Protein AF-A0A419N4F3-F1 (afdb_monomer_lite)

Radius of gyration: 20.35 Å; chains: 1; bounding box: 80×34×40 Å

Structure (mmCIF, N/CA/C/O backbone):
data_AF-A0A419N4F3-F1
#
_entry.id   AF-A0A419N4F3-F1
#
loop_
_atom_site.group_PDB
_atom_site.id
_atom_site.type_symbol
_atom_site.label_atom_id
_atom_site.label_alt_id
_atom_site.label_comp_id
_atom_site.label_asym_id
_atom_site.label_entity_id
_atom_site.label_seq_id
_atom_site.pdbx_PDB_ins_code
_atom_site.Cartn_x
_atom_site.Cartn_y
_atom_site.Cartn_z
_atom_site.occupancy
_atom_site.B_iso_or_equiv
_atom_site.auth_seq_id
_atom_site.auth_comp_id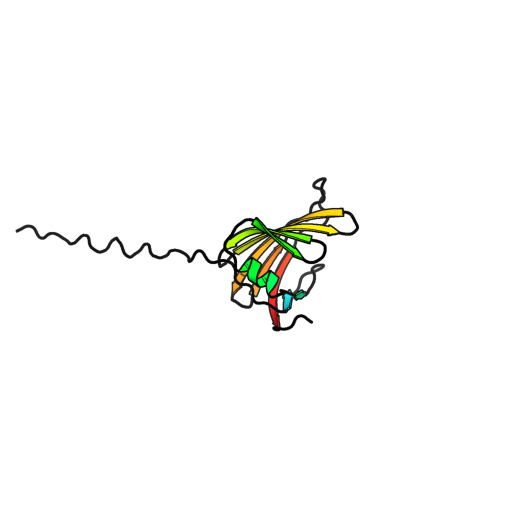
_atom_site.auth_asym_id
_atom_site.auth_atom_id
_atom_site.pdbx_PDB_model_num
ATOM 1 N N . MET A 1 1 ? 62.875 17.231 -11.737 1.00 42.91 1 MET A N 1
ATOM 2 C CA . MET A 1 1 ? 61.571 17.613 -12.330 1.00 42.91 1 MET A CA 1
ATOM 3 C C . MET A 1 1 ? 60.460 16.802 -11.660 1.00 42.91 1 MET A C 1
ATOM 5 O O . MET A 1 1 ? 60.383 15.600 -11.875 1.00 42.91 1 MET A O 1
ATOM 9 N N . ARG A 1 2 ? 59.669 17.414 -10.764 1.00 44.28 2 ARG A N 1
ATOM 10 C CA . ARG A 1 2 ? 58.591 16.737 -10.010 1.00 44.2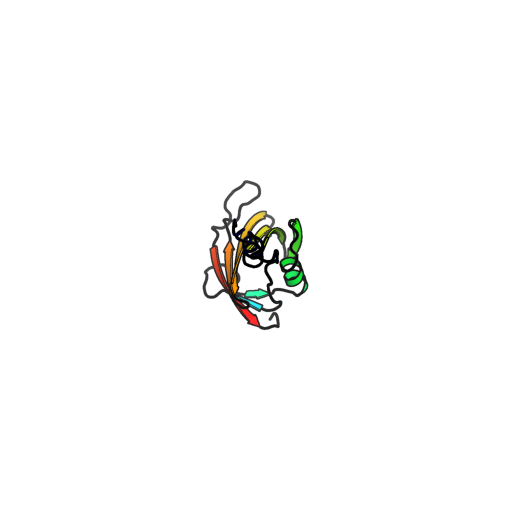8 2 ARG A CA 1
ATOM 11 C C . ARG A 1 2 ? 57.365 16.540 -10.911 1.00 44.28 2 ARG A C 1
ATOM 13 O O . ARG A 1 2 ? 56.726 17.519 -11.285 1.00 44.28 2 ARG A O 1
ATOM 20 N N . LYS A 1 3 ? 57.035 15.288 -11.239 1.00 45.12 3 LYS A N 1
ATOM 21 C CA . LYS A 1 3 ? 55.782 14.922 -11.917 1.00 45.12 3 LYS A CA 1
ATOM 22 C C . LYS A 1 3 ? 54.629 15.060 -10.919 1.00 45.12 3 LYS A C 1
ATOM 24 O O . LYS A 1 3 ? 54.568 14.325 -9.938 1.00 45.12 3 LYS A O 1
ATOM 29 N N . LYS A 1 4 ? 53.749 16.036 -11.145 1.00 47.62 4 LYS A N 1
ATOM 30 C CA . LYS A 1 4 ? 52.482 16.176 -10.419 1.00 47.62 4 LYS A CA 1
ATOM 31 C C . LYS A 1 4 ? 51.507 15.137 -10.975 1.00 47.62 4 LYS A C 1
ATOM 33 O O . LYS A 1 4 ? 51.216 15.152 -12.166 1.00 47.62 4 LYS A O 1
ATOM 38 N N . ILE A 1 5 ? 51.042 14.230 -10.124 1.00 60.25 5 ILE A N 1
ATOM 39 C CA . ILE A 1 5 ? 49.948 13.303 -10.436 1.00 60.25 5 ILE A CA 1
ATOM 40 C C . ILE A 1 5 ? 48.653 14.133 -10.434 1.00 60.25 5 ILE A C 1
ATOM 42 O O . ILE A 1 5 ? 48.427 14.857 -9.460 1.00 60.25 5 ILE A O 1
ATOM 46 N N . PRO A 1 6 ? 47.812 14.095 -11.483 1.00 49.69 6 PRO A N 1
ATOM 47 C CA . PRO A 1 6 ? 46.569 14.845 -11.475 1.00 49.69 6 PRO A CA 1
ATOM 48 C C . PRO A 1 6 ? 45.575 14.152 -10.539 1.00 49.69 6 PRO A C 1
ATOM 50 O O . PRO A 1 6 ? 45.124 13.037 -10.790 1.00 49.69 6 PRO A O 1
ATOM 53 N N . ALA A 1 7 ? 45.219 14.843 -9.458 1.00 52.62 7 ALA A N 1
ATOM 54 C CA . ALA A 1 7 ? 44.103 14.525 -8.572 1.00 52.62 7 ALA A CA 1
ATOM 55 C C . ALA A 1 7 ? 42.758 14.808 -9.272 1.00 52.62 7 ALA A C 1
ATOM 57 O O . ALA A 1 7 ? 41.960 15.618 -8.814 1.00 52.62 7 ALA A O 1
ATOM 58 N N . LEU A 1 8 ? 42.531 14.184 -10.430 1.00 47.94 8 LEU A N 1
ATOM 59 C CA . LEU A 1 8 ? 41.373 14.433 -11.290 1.00 47.94 8 LEU A CA 1
ATOM 60 C C . LEU A 1 8 ? 40.557 13.156 -11.525 1.00 47.94 8 LEU A C 1
ATOM 62 O O . LEU A 1 8 ? 40.096 12.910 -12.628 1.00 47.94 8 LEU A O 1
ATOM 66 N N . LEU A 1 9 ? 40.410 12.305 -10.508 1.00 48.47 9 LEU A N 1
ATOM 67 C CA . LEU A 1 9 ? 39.601 11.079 -10.606 1.00 48.47 9 LEU A CA 1
ATOM 68 C C . LEU A 1 9 ? 38.850 10.744 -9.305 1.00 48.47 9 LEU A C 1
ATOM 70 O O . LEU A 1 9 ? 38.549 9.588 -9.043 1.00 48.47 9 LEU A O 1
ATOM 74 N N . VAL A 1 10 ? 38.533 11.742 -8.471 1.00 49.56 10 VAL A N 1
ATOM 75 C CA . VAL A 1 10 ? 37.794 11.505 -7.208 1.00 49.56 10 VAL A CA 1
ATOM 76 C C . VAL A 1 10 ? 36.376 12.094 -7.223 1.00 49.56 10 VAL A C 1
ATOM 78 O O . VAL A 1 10 ? 35.562 11.755 -6.374 1.00 49.56 10 VAL A O 1
ATOM 81 N N . PHE A 1 11 ? 36.012 12.907 -8.218 1.00 44.69 11 PHE A N 1
ATOM 82 C CA . PHE A 1 11 ? 34.722 13.613 -8.207 1.00 44.69 11 PHE A CA 1
ATOM 83 C C . PHE A 1 11 ? 33.573 12.946 -8.980 1.00 44.69 11 PHE A C 1
ATOM 85 O O . PHE A 1 11 ? 32.456 13.451 -8.928 1.00 44.69 11 PHE A O 1
ATOM 92 N N . LEU A 1 12 ? 33.795 11.814 -9.662 1.00 45.44 12 LEU A N 1
ATOM 93 C CA . LEU A 1 12 ? 32.768 11.206 -10.528 1.00 45.44 12 LEU A CA 1
ATOM 94 C C . LEU A 1 12 ? 32.098 9.933 -9.979 1.00 45.44 12 LEU A C 1
ATOM 96 O O . LEU A 1 12 ? 31.264 9.350 -10.663 1.00 45.44 12 LEU A O 1
ATOM 100 N N . SER A 1 13 ? 32.427 9.487 -8.765 1.00 44.53 13 SER A N 1
ATOM 101 C CA . SER A 1 13 ? 31.895 8.236 -8.192 1.00 44.53 13 SER A CA 1
ATOM 102 C C . SER A 1 13 ? 30.741 8.419 -7.195 1.00 44.53 13 SER A C 1
ATOM 104 O O . SER A 1 13 ? 30.191 7.430 -6.720 1.00 44.53 13 SER A O 1
ATOM 106 N N . LEU A 1 14 ? 30.313 9.655 -6.909 1.00 44.22 14 LEU A N 1
ATOM 107 C CA . LEU A 1 14 ? 29.211 9.940 -5.970 1.00 44.22 14 LEU A CA 1
ATOM 108 C C . LEU A 1 14 ? 27.854 10.226 -6.639 1.00 44.22 14 LEU A C 1
ATOM 110 O O . LEU A 1 14 ? 26.871 10.487 -5.952 1.00 44.22 14 LEU A O 1
ATOM 114 N N . LEU A 1 15 ? 27.753 10.094 -7.965 1.00 43.44 15 LEU A N 1
ATOM 115 C CA . LEU A 1 15 ? 26.483 10.180 -8.703 1.00 43.44 15 LEU A CA 1
ATOM 116 C C . LEU A 1 15 ? 25.675 8.868 -8.689 1.00 43.44 15 LEU A C 1
ATOM 118 O O . LEU A 1 15 ? 24.810 8.670 -9.535 1.00 43.44 15 LEU A O 1
ATOM 122 N N . VAL A 1 16 ? 25.861 7.998 -7.690 1.00 43.91 16 VAL A N 1
ATOM 123 C CA . VAL A 1 16 ? 24.798 7.051 -7.305 1.00 43.91 16 VAL A CA 1
ATOM 124 C C . VAL A 1 16 ? 23.895 7.745 -6.284 1.00 43.91 16 VAL A C 1
ATOM 126 O O . VAL A 1 16 ? 23.631 7.250 -5.189 1.00 43.91 16 VAL A O 1
ATOM 129 N N . LEU A 1 17 ? 23.414 8.938 -6.648 1.00 45.75 17 LEU A N 1
ATOM 130 C CA . LEU A 1 17 ? 22.181 9.460 -6.087 1.00 45.75 17 LEU A CA 1
ATOM 131 C C . LEU A 1 17 ? 21.113 8.455 -6.503 1.00 45.75 17 LEU A C 1
ATOM 133 O O . LEU A 1 17 ? 20.640 8.484 -7.637 1.00 45.75 17 LEU A O 1
ATOM 137 N N . ASN A 1 18 ? 20.778 7.529 -5.597 1.00 45.44 18 ASN A N 1
ATOM 138 C CA . ASN A 1 18 ? 19.508 6.819 -5.645 1.00 45.44 18 ASN A CA 1
ATOM 139 C C . ASN A 1 18 ? 18.475 7.881 -5.984 1.00 45.44 18 ASN A C 1
ATOM 141 O O . ASN A 1 18 ? 18.263 8.785 -5.176 1.00 45.44 18 ASN A O 1
ATOM 145 N N . THR A 1 19 ? 17.930 7.835 -7.199 1.00 46.47 19 THR A N 1
ATOM 146 C CA . THR A 1 19 ? 16.931 8.801 -7.636 1.00 46.47 19 THR A CA 1
ATOM 147 C C . THR A 1 19 ? 15.901 8.861 -6.525 1.00 46.47 19 THR A C 1
ATOM 149 O O . THR A 1 19 ? 15.287 7.834 -6.210 1.00 46.47 19 THR A O 1
ATOM 152 N N . ALA A 1 20 ? 15.798 10.026 -5.888 1.00 58.44 20 ALA A N 1
ATOM 153 C CA . ALA A 1 20 ? 14.771 10.374 -4.929 1.00 58.44 20 ALA A CA 1
ATOM 154 C C . ALA A 1 20 ? 13.432 10.344 -5.685 1.00 58.44 20 ALA A C 1
ATOM 156 O O . ALA A 1 20 ? 12.892 11.364 -6.088 1.00 58.44 20 ALA A O 1
ATOM 157 N N . GLY A 1 21 ? 12.971 9.136 -5.996 1.00 70.69 21 GLY A N 1
ATOM 158 C CA . GLY A 1 21 ? 11.741 8.834 -6.706 1.00 70.69 21 GLY A CA 1
ATOM 159 C C . GLY A 1 21 ? 10.772 8.154 -5.759 1.00 70.69 21 GLY A C 1
ATOM 160 O O . GLY A 1 21 ? 11.184 7.541 -4.778 1.00 70.69 21 GLY A O 1
ATOM 161 N N . ALA A 1 22 ? 9.486 8.286 -6.030 1.00 81.69 22 ALA A N 1
ATOM 162 C CA . ALA A 1 22 ? 8.429 7.679 -5.240 1.00 81.69 22 ALA A CA 1
ATOM 163 C C . ALA A 1 22 ? 8.091 6.282 -5.781 1.00 81.69 22 ALA A C 1
ATOM 165 O O . ALA A 1 22 ? 8.470 5.950 -6.912 1.00 81.69 22 ALA A O 1
ATOM 166 N N . ILE A 1 23 ? 7.402 5.451 -4.995 1.00 86.19 23 ILE A N 1
ATOM 167 C CA . ILE A 1 23 ? 6.929 4.166 -5.506 1.00 86.19 23 ILE A CA 1
ATOM 168 C C . ILE A 1 23 ? 5.911 4.439 -6.615 1.00 86.19 23 ILE A C 1
ATOM 170 O O . ILE A 1 23 ? 4.937 5.159 -6.431 1.00 86.19 23 ILE A O 1
ATOM 174 N N . ASP A 1 24 ? 6.140 3.867 -7.788 1.00 85.81 24 ASP A N 1
ATOM 175 C CA . ASP A 1 24 ? 5.195 3.972 -8.893 1.00 85.81 24 ASP A CA 1
ATOM 176 C C . ASP A 1 24 ? 4.324 2.715 -8.927 1.00 85.81 24 ASP A C 1
ATOM 178 O O . ASP A 1 24 ? 4.829 1.598 -9.102 1.00 85.81 24 ASP A O 1
ATOM 182 N N . ILE A 1 25 ? 3.024 2.908 -8.705 1.00 88.44 25 ILE A N 1
ATOM 183 C CA . ILE A 1 25 ? 2.004 1.859 -8.713 1.00 88.44 25 ILE A CA 1
ATOM 184 C C . ILE A 1 25 ? 1.038 2.176 -9.846 1.00 88.44 25 ILE A C 1
ATOM 186 O O . ILE A 1 25 ? 0.307 3.164 -9.785 1.00 88.44 25 ILE A O 1
ATOM 190 N N . LYS A 1 26 ? 1.017 1.326 -10.875 1.00 91.12 26 LYS A N 1
ATOM 191 C CA . LYS A 1 26 ? 0.156 1.504 -12.050 1.00 91.12 26 LYS A CA 1
ATOM 192 C C . LYS A 1 26 ? -1.331 1.419 -11.661 1.00 91.12 26 LYS A C 1
ATOM 194 O O . LYS A 1 26 ? -1.688 0.548 -10.857 1.00 91.12 26 LYS A O 1
ATOM 199 N N . PRO A 1 27 ? -2.204 2.253 -12.255 1.00 93.00 27 PRO A N 1
ATOM 200 C CA . PRO A 1 27 ? -3.640 2.121 -12.067 1.00 93.00 27 PRO A CA 1
ATOM 201 C C . PRO A 1 27 ? -4.167 0.830 -12.710 1.00 93.00 27 PRO A C 1
ATOM 203 O O . PRO A 1 27 ? -3.657 0.364 -13.738 1.00 93.00 27 PRO A O 1
ATOM 206 N N . GLY A 1 28 ? -5.201 0.262 -12.096 1.00 93.06 28 GLY A N 1
ATOM 207 C CA . GLY A 1 28 ? -5.847 -0.979 -12.509 1.00 93.06 28 GLY A CA 1
ATOM 208 C C . GLY A 1 28 ? -6.031 -1.972 -11.362 1.00 93.06 28 GLY A C 1
ATOM 209 O O . GLY A 1 28 ? -5.927 -1.627 -10.184 1.00 93.06 28 GLY A O 1
ATOM 210 N N . GLU A 1 29 ? -6.324 -3.216 -11.719 1.00 92.69 29 GLU A N 1
ATOM 211 C CA . GLU A 1 29 ? -6.559 -4.307 -10.782 1.00 92.69 29 GLU A CA 1
ATOM 212 C C . GLU A 1 29 ? -5.242 -4.967 -10.356 1.00 92.69 29 GLU A C 1
ATOM 214 O O . GLU A 1 29 ? -4.392 -5.329 -11.178 1.00 92.69 29 GLU A O 1
ATOM 219 N N . TRP A 1 30 ? -5.105 -5.147 -9.046 1.00 91.69 30 TRP A N 1
ATOM 220 C CA . TRP A 1 30 ? -4.030 -5.879 -8.397 1.00 91.69 30 TRP A CA 1
ATOM 221 C C . TRP A 1 30 ? -4.633 -7.017 -7.578 1.00 91.69 30 TRP A C 1
ATOM 223 O O . TRP A 1 30 ? -5.498 -6.783 -6.739 1.00 91.69 30 TRP A O 1
ATOM 233 N N . THR A 1 31 ? -4.179 -8.249 -7.778 1.00 89.31 31 THR A N 1
ATOM 234 C CA . THR A 1 31 ? -4.683 -9.420 -7.049 1.00 89.31 31 THR A CA 1
ATOM 235 C C . THR A 1 31 ? -3.633 -9.984 -6.111 1.00 89.31 31 THR A C 1
ATOM 237 O O . THR A 1 31 ? -2.440 -10.006 -6.423 1.00 89.31 31 THR A O 1
ATOM 240 N N . MET A 1 32 ? -4.059 -10.439 -4.936 1.00 82.75 32 MET A N 1
ATOM 241 C CA . MET A 1 32 ? -3.164 -11.071 -3.977 1.00 82.75 32 MET A CA 1
ATOM 242 C C . MET A 1 32 ? -3.097 -12.574 -4.250 1.00 82.75 32 MET A C 1
ATOM 244 O O . MET A 1 32 ? -4.101 -13.281 -4.178 1.00 82.75 32 MET A O 1
ATOM 248 N N . GLY A 1 33 ? -1.904 -13.078 -4.568 1.00 64.94 33 GLY A N 1
ATOM 249 C CA . GLY A 1 33 ? -1.681 -14.513 -4.724 1.00 64.94 33 GLY A CA 1
ATOM 250 C C . GLY A 1 33 ? -1.646 -15.190 -3.356 1.00 64.94 33 GLY A C 1
ATOM 251 O O . GLY A 1 33 ? -0.615 -15.116 -2.700 1.00 64.94 33 GLY A O 1
ATOM 252 N N . GLN A 1 34 ? -2.760 -15.823 -2.969 1.00 56.19 34 GLN A N 1
ATOM 253 C CA . GLN A 1 34 ? -2.977 -16.586 -1.729 1.00 56.19 34 GLN A CA 1
ATOM 254 C C . GLN A 1 34 ? -2.633 -15.862 -0.420 1.00 56.19 34 GLN A C 1
ATOM 256 O O . GLN A 1 34 ? -1.487 -15.847 0.016 1.00 56.19 34 GLN A O 1
ATOM 261 N N . THR A 1 35 ? -3.661 -15.396 0.286 1.00 47.50 35 THR A N 1
ATOM 262 C CA . THR A 1 35 ? -3.644 -15.188 1.742 1.00 47.50 35 THR A CA 1
ATOM 263 C C . THR A 1 35 ? -5.067 -15.395 2.274 1.00 47.50 35 THR A C 1
ATOM 265 O O . THR A 1 35 ? -6.005 -15.378 1.485 1.00 47.50 35 THR A O 1
ATOM 268 N N . GLY A 1 36 ? -5.231 -15.647 3.578 1.00 56.00 36 GLY A N 1
ATOM 269 C CA . GLY A 1 36 ? -6.526 -15.900 4.231 1.00 56.00 36 GLY A CA 1
ATOM 270 C C . GLY A 1 36 ? -7.567 -14.771 4.090 1.00 56.00 36 GLY A C 1
ATOM 271 O O . GLY A 1 36 ? -8.110 -14.535 3.021 1.00 56.00 36 GLY A O 1
ATOM 272 N N . SER A 1 37 ? -7.912 -14.085 5.182 1.00 48.38 37 SER A N 1
ATOM 273 C CA . SER A 1 37 ? -9.025 -13.113 5.247 1.00 48.38 37 SER A CA 1
ATOM 274 C C . SER A 1 37 ? -8.759 -11.742 4.594 1.00 48.38 37 SER A C 1
ATOM 276 O O . SER A 1 37 ? -9.453 -10.777 4.909 1.00 48.38 37 SER A O 1
ATOM 278 N N . PHE A 1 38 ? -7.748 -11.607 3.731 1.00 54.72 38 PHE A N 1
ATOM 279 C CA . PHE A 1 38 ? -7.464 -10.347 3.033 1.00 54.72 38 PHE A CA 1
ATOM 280 C C . PHE A 1 38 ? -8.313 -10.231 1.761 1.00 54.72 38 PHE A C 1
ATOM 282 O O . PHE A 1 38 ? -8.557 -11.228 1.081 1.00 54.72 38 PHE A O 1
ATOM 289 N N . GLN A 1 39 ? -8.743 -9.013 1.408 1.00 57.62 39 GLN A N 1
ATOM 290 C CA . GLN A 1 39 ? -9.355 -8.763 0.100 1.00 57.62 39 GLN A CA 1
ATOM 291 C C . GLN A 1 39 ? -8.407 -9.258 -1.001 1.00 57.62 39 GLN A C 1
ATOM 293 O O . GLN A 1 39 ? -7.269 -8.805 -1.124 1.00 57.62 39 GLN A O 1
ATOM 298 N N . GLN A 1 40 ? -8.889 -10.215 -1.795 1.00 69.31 40 GLN A N 1
ATOM 299 C CA . GLN A 1 40 ? -8.100 -10.892 -2.830 1.00 69.31 40 GLN A CA 1
ATOM 300 C C . GLN A 1 40 ? -7.801 -9.986 -4.031 1.00 69.31 40 GLN A C 1
ATOM 302 O O . GLN A 1 40 ? -6.957 -10.323 -4.864 1.00 69.31 40 GLN A O 1
ATOM 307 N N . LYS A 1 41 ? -8.476 -8.835 -4.113 1.00 79.31 41 LYS A N 1
ATOM 308 C CA . LYS A 1 41 ? -8.360 -7.852 -5.185 1.00 79.31 41 LYS A CA 1
ATOM 309 C C . LYS A 1 41 ? -8.317 -6.437 -4.617 1.00 79.31 41 LYS A C 1
ATOM 311 O O . LYS A 1 41 ? -9.053 -6.119 -3.689 1.00 79.31 41 LYS A O 1
ATOM 316 N N . LEU A 1 42 ? -7.481 -5.601 -5.214 1.00 83.44 42 LEU A N 1
ATOM 317 C CA . LEU A 1 42 ? -7.346 -4.178 -4.947 1.00 83.44 42 LEU A CA 1
ATOM 318 C C . LEU A 1 42 ? -7.462 -3.425 -6.274 1.00 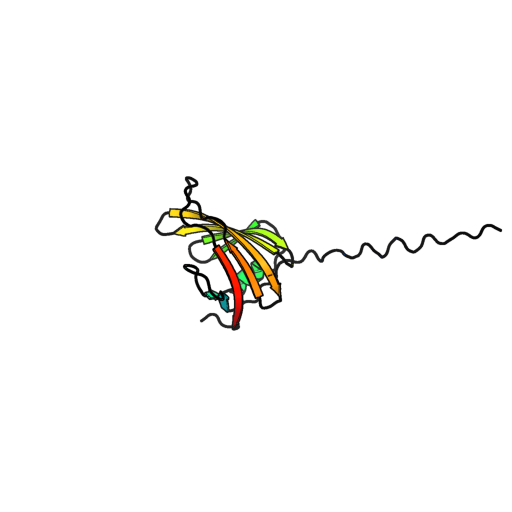83.44 42 LEU A C 1
ATOM 320 O O . LEU A 1 42 ? -6.720 -3.703 -7.216 1.00 83.44 42 LEU A O 1
ATOM 324 N N . CYS A 1 43 ? -8.364 -2.450 -6.332 1.00 87.88 43 CYS A N 1
ATOM 325 C CA . CYS A 1 43 ? -8.430 -1.505 -7.438 1.00 87.88 43 CYS A CA 1
ATOM 326 C C . CYS A 1 43 ? -7.607 -0.263 -7.097 1.00 87.88 43 CYS A C 1
ATOM 328 O O . CYS A 1 43 ? -7.925 0.469 -6.161 1.00 87.88 43 CYS A O 1
ATOM 330 N N . VAL A 1 44 ? -6.561 -0.005 -7.878 1.00 88.75 44 VAL A N 1
ATOM 331 C CA . VAL A 1 44 ? -5.786 1.234 -7.789 1.00 88.75 44 VAL A CA 1
ATOM 332 C C . VAL A 1 44 ? -6.317 2.200 -8.840 1.00 88.75 44 VAL A C 1
ATOM 334 O O . VAL A 1 44 ? -6.131 1.985 -10.037 1.00 88.75 44 VAL A O 1
ATOM 337 N N . THR A 1 45 ? -6.976 3.273 -8.408 1.00 88.50 45 THR A N 1
ATOM 338 C CA . THR A 1 45 ? -7.443 4.322 -9.325 1.00 88.50 45 THR A CA 1
ATOM 339 C C . THR A 1 45 ? -6.279 5.215 -9.785 1.00 88.50 45 THR A C 1
ATOM 341 O O . THR A 1 45 ? -5.220 5.228 -9.144 1.00 88.50 45 THR A O 1
ATOM 344 N N . PRO A 1 46 ? -6.434 5.990 -10.877 1.00 88.88 46 PRO A N 1
ATOM 345 C CA . PRO A 1 46 ? -5.434 6.975 -11.295 1.00 88.88 46 PRO A CA 1
ATOM 346 C C . PRO A 1 46 ? -5.070 7.984 -10.196 1.00 88.88 46 PRO A C 1
ATOM 348 O O . PRO A 1 46 ? -3.911 8.373 -10.071 1.00 88.88 46 PRO A O 1
ATOM 351 N N . GLU A 1 47 ? -6.032 8.375 -9.361 1.00 85.25 47 GLU A N 1
ATOM 352 C CA . GLU A 1 47 ? -5.820 9.290 -8.238 1.00 85.25 47 GLU A CA 1
ATOM 353 C C . GLU A 1 47 ? -4.945 8.646 -7.163 1.00 85.25 47 GLU A C 1
ATOM 355 O O . GLU A 1 47 ? -3.986 9.265 -6.705 1.00 85.25 47 GLU A O 1
ATOM 360 N N . ILE A 1 48 ? -5.223 7.387 -6.802 1.00 85.00 48 ILE A N 1
ATOM 361 C CA . ILE A 1 48 ? -4.404 6.630 -5.845 1.00 85.00 48 ILE A CA 1
ATOM 362 C C . ILE A 1 48 ? -2.983 6.463 -6.396 1.00 85.00 48 ILE A C 1
ATOM 364 O O . ILE A 1 48 ? -2.013 6.743 -5.693 1.00 85.00 48 ILE A O 1
ATOM 368 N N . SER A 1 49 ? -2.854 6.074 -7.668 1.00 87.38 49 SER A N 1
ATOM 369 C CA . SER A 1 49 ? -1.567 5.953 -8.365 1.00 87.38 49 SER A CA 1
ATOM 370 C C . SER A 1 49 ? -0.759 7.257 -8.295 1.00 87.38 49 SER A C 1
ATOM 372 O O . SER A 1 49 ? 0.406 7.248 -7.893 1.00 87.38 49 SER A O 1
ATOM 374 N N . LYS A 1 50 ? -1.405 8.400 -8.565 1.00 85.75 50 LYS A N 1
ATOM 375 C CA . LYS A 1 50 ? -0.787 9.731 -8.487 1.00 85.75 50 LYS A CA 1
ATOM 376 C C . LYS A 1 50 ? -0.322 10.091 -7.074 1.00 85.75 50 LYS A C 1
ATOM 378 O O . LYS A 1 50 ? 0.689 10.772 -6.925 1.00 85.75 50 LYS A O 1
ATOM 383 N N . VAL A 1 51 ? -1.032 9.655 -6.032 1.00 82.94 51 VAL A N 1
ATOM 384 C CA . VAL A 1 51 ? -0.595 9.874 -4.643 1.00 82.94 51 VAL A CA 1
ATOM 385 C C . VAL A 1 51 ? 0.686 9.094 -4.347 1.00 82.94 51 VAL A C 1
ATOM 387 O O . VAL A 1 51 ? 1.613 9.650 -3.758 1.00 82.94 51 VAL A O 1
ATOM 390 N N . PHE A 1 52 ? 0.775 7.839 -4.793 1.00 82.69 52 PHE A N 1
ATOM 391 C CA . PHE A 1 52 ? 1.985 7.030 -4.628 1.00 82.69 52 PHE A CA 1
ATOM 392 C C . PHE A 1 52 ? 3.166 7.561 -5.441 1.00 82.69 52 PHE A C 1
ATOM 394 O O . PHE A 1 52 ? 4.288 7.519 -4.947 1.00 82.69 52 PHE A O 1
ATOM 401 N N . SER A 1 53 ? 2.935 8.154 -6.615 1.00 80.12 53 SER A N 1
ATOM 402 C CA . SER A 1 53 ? 4.005 8.744 -7.426 1.00 80.12 53 SER A CA 1
ATOM 403 C C . SER A 1 53 ? 4.561 10.068 -6.869 1.00 80.12 53 SER A C 1
ATOM 405 O O . SER A 1 53 ? 5.515 10.612 -7.425 1.00 80.12 53 SER A O 1
ATOM 407 N N . GLN A 1 54 ? 3.985 10.622 -5.796 1.00 76.25 54 GLN A N 1
ATOM 408 C CA . GLN A 1 54 ? 4.445 11.867 -5.175 1.00 76.25 54 GLN A CA 1
ATOM 409 C C . GLN A 1 54 ? 5.437 11.600 -4.033 1.00 76.25 54 GLN A C 1
ATOM 411 O O . GLN A 1 54 ? 5.184 10.813 -3.123 1.00 76.25 54 GLN A O 1
ATOM 416 N N . PHE A 1 55 ? 6.573 12.305 -4.061 1.00 58.53 55 PHE A N 1
ATOM 417 C CA . PHE A 1 55 ? 7.693 12.126 -3.125 1.00 58.53 55 PHE A CA 1
ATOM 418 C C . PHE A 1 55 ? 7.424 12.676 -1.709 1.00 58.53 55 PHE A C 1
ATOM 420 O O . PHE A 1 55 ? 8.180 12.421 -0.772 1.00 58.53 55 PHE A O 1
ATOM 427 N N . TYR A 1 56 ? 6.350 13.448 -1.530 1.00 56.50 56 TYR A N 1
ATOM 428 C CA . TYR A 1 56 ? 6.105 14.176 -0.289 1.00 56.50 56 TYR A CA 1
ATOM 429 C C . TYR A 1 56 ? 5.483 13.296 0.804 1.00 56.50 56 TYR A C 1
ATOM 431 O O . TYR A 1 56 ? 4.417 12.699 0.642 1.00 56.50 56 TYR A O 1
ATOM 439 N N . LYS A 1 57 ? 6.148 13.283 1.966 1.00 55.47 57 LYS A N 1
ATOM 440 C CA . LYS A 1 57 ? 5.580 12.847 3.249 1.00 55.47 57 LYS A CA 1
ATOM 441 C C . LYS A 1 57 ? 4.279 13.613 3.529 1.00 55.47 57 LYS A C 1
ATOM 443 O O . LYS A 1 57 ? 4.225 14.820 3.314 1.00 55.47 57 LYS A O 1
ATOM 448 N N . ASN A 1 58 ? 3.285 12.924 4.092 1.00 58.44 58 ASN A N 1
ATOM 449 C CA . ASN A 1 58 ? 2.002 13.453 4.586 1.00 58.44 58 ASN A CA 1
ATOM 450 C C . ASN A 1 58 ? 0.879 13.678 3.560 1.00 58.44 58 ASN A C 1
ATOM 452 O O . ASN A 1 58 ? -0.131 14.292 3.912 1.00 58.44 58 ASN A O 1
ATOM 456 N N . ASN A 1 59 ? 0.977 13.135 2.344 1.00 68.81 59 ASN A N 1
ATOM 457 C CA . ASN A 1 59 ? -0.189 13.070 1.464 1.00 68.81 59 ASN A CA 1
ATOM 458 C C . ASN A 1 59 ? -1.283 12.206 2.100 1.00 68.81 59 ASN A C 1
ATOM 460 O O . ASN A 1 59 ? -1.081 11.016 2.371 1.00 68.81 59 ASN A O 1
ATOM 464 N N . LYS A 1 60 ? -2.429 12.842 2.353 1.00 74.94 60 LYS A N 1
ATOM 465 C CA . LYS A 1 60 ? -3.632 12.199 2.867 1.00 74.94 60 LYS A CA 1
ATOM 466 C C . LYS A 1 60 ? -4.565 11.904 1.710 1.00 74.94 60 LYS A C 1
ATOM 468 O O . LYS A 1 60 ? -4.824 12.785 0.895 1.00 74.94 60 LYS A O 1
ATOM 473 N N . TYR A 1 61 ? -5.112 10.700 1.669 1.00 77.69 61 TYR A N 1
ATOM 474 C CA . TYR A 1 61 ? -6.192 10.381 0.745 1.00 77.69 61 TYR A CA 1
ATOM 475 C C . TYR A 1 61 ? -7.216 9.476 1.411 1.00 77.69 61 TYR A C 1
ATOM 477 O O . TYR A 1 61 ? -6.892 8.667 2.287 1.00 77.69 61 TYR A O 1
ATOM 485 N N . LYS A 1 62 ? -8.470 9.635 0.996 1.00 80.44 62 LYS A N 1
ATOM 486 C CA . LYS A 1 62 ? -9.568 8.782 1.434 1.00 80.44 62 LYS A CA 1
ATOM 487 C C . LYS A 1 62 ? -9.767 7.676 0.410 1.00 80.44 62 LYS A C 1
ATOM 489 O O . LYS A 1 62 ? -9.798 7.945 -0.787 1.00 80.44 62 LYS A O 1
ATOM 494 N N . HIS A 1 63 ? -9.864 6.446 0.891 1.00 76.25 63 HIS A N 1
ATOM 495 C CA . HIS A 1 63 ? -10.232 5.290 0.085 1.00 76.25 63 HIS A CA 1
ATOM 496 C C . HIS A 1 63 ? -11.113 4.386 0.942 1.00 76.25 63 HIS A C 1
ATOM 498 O O . HIS A 1 63 ? -10.702 3.974 2.033 1.00 76.25 63 HIS A O 1
ATOM 504 N N . ASP A 1 64 ? -12.333 4.145 0.466 1.00 77.69 64 ASP A N 1
ATOM 505 C CA . ASP A 1 64 ? -13.421 3.524 1.223 1.00 77.69 64 ASP A CA 1
ATOM 506 C C . ASP A 1 64 ? -13.670 4.248 2.563 1.00 77.69 64 ASP A C 1
ATOM 508 O O . ASP A 1 64 ? -13.641 5.478 2.639 1.00 77.69 64 ASP A O 1
ATOM 512 N N . ASN A 1 65 ? -13.861 3.493 3.648 1.00 82.69 65 ASN A N 1
ATOM 513 C CA . ASN A 1 65 ? -14.069 4.005 5.006 1.00 82.69 65 ASN A CA 1
ATOM 514 C C . ASN A 1 65 ? -12.757 4.348 5.731 1.00 82.69 65 ASN A C 1
ATOM 516 O O . ASN A 1 65 ? -12.688 4.264 6.962 1.00 82.69 65 ASN A O 1
ATOM 520 N N . CYS A 1 66 ? -11.697 4.673 4.984 1.00 83.81 66 CYS A N 1
ATOM 521 C CA . CYS A 1 66 ? -10.359 4.824 5.534 1.00 83.81 66 CYS A CA 1
ATOM 522 C C . CYS A 1 66 ? -9.642 6.093 5.074 1.00 83.81 66 CYS A C 1
ATOM 524 O O . CYS A 1 66 ? -9.658 6.467 3.900 1.00 83.81 66 CYS A O 1
ATOM 526 N N . GLU A 1 67 ? -8.926 6.704 6.011 1.00 88.69 67 GLU A N 1
ATOM 527 C CA . GLU A 1 67 ? -7.952 7.757 5.771 1.00 88.69 67 GLU A CA 1
ATOM 528 C C . GLU A 1 67 ? -6.545 7.163 5.728 1.00 88.69 67 GLU A C 1
ATOM 530 O O . GLU A 1 67 ? -6.099 6.509 6.673 1.00 88.69 67 GLU A O 1
ATOM 535 N N . ASN A 1 68 ? -5.834 7.401 4.633 1.00 85.88 68 ASN A N 1
ATOM 536 C CA . ASN A 1 68 ? -4.497 6.876 4.393 1.00 85.88 68 ASN A CA 1
ATOM 537 C C . ASN A 1 68 ? -3.473 8.007 4.431 1.00 85.88 68 ASN A C 1
ATOM 539 O O . ASN A 1 68 ? -3.719 9.087 3.899 1.00 85.88 68 ASN A O 1
ATOM 543 N N . TYR A 1 69 ? -2.318 7.736 5.032 1.00 85.69 69 TYR A N 1
ATOM 544 C CA . TYR A 1 69 ? -1.246 8.696 5.270 1.00 85.69 69 TYR A CA 1
ATOM 545 C C . TYR A 1 69 ? 0.086 8.082 4.840 1.00 85.69 69 TYR A C 1
ATOM 547 O O . TYR A 1 69 ? 0.557 7.147 5.486 1.00 85.69 69 TYR A O 1
ATOM 555 N N . LEU A 1 70 ? 0.722 8.605 3.790 1.00 84.44 70 LEU A N 1
ATOM 556 C CA . LEU A 1 70 ? 2.070 8.169 3.402 1.00 84.44 70 LEU A CA 1
ATOM 557 C C . LEU A 1 70 ? 3.117 8.743 4.368 1.00 84.44 70 LEU A C 1
ATOM 559 O O . LEU A 1 70 ? 3.352 9.954 4.400 1.00 84.44 70 LEU A O 1
ATOM 563 N N . THR A 1 71 ? 3.741 7.874 5.164 1.00 82.06 71 THR A N 1
ATOM 564 C CA . THR A 1 71 ? 4.746 8.242 6.179 1.00 82.06 71 THR A CA 1
ATOM 565 C C . THR A 1 71 ? 6.178 8.104 5.661 1.00 82.06 71 THR A C 1
ATOM 567 O O . THR A 1 71 ? 7.074 8.828 6.104 1.00 82.06 71 THR A O 1
ATOM 570 N N . ASN A 1 72 ? 6.394 7.216 4.692 1.00 83.06 72 ASN A N 1
ATOM 571 C CA . ASN A 1 72 ? 7.641 7.075 3.950 1.00 83.06 72 ASN A CA 1
ATOM 572 C C . ASN A 1 72 ? 7.321 6.661 2.512 1.00 83.06 72 ASN A C 1
ATOM 574 O O . ASN A 1 72 ? 6.441 5.828 2.306 1.00 83.06 72 ASN A O 1
ATOM 578 N N . ASN A 1 73 ? 8.006 7.233 1.525 1.00 83.94 73 ASN A N 1
ATOM 579 C CA . ASN A 1 73 ? 7.787 6.901 0.125 1.00 83.94 73 ASN A CA 1
ATOM 580 C C . ASN A 1 73 ? 9.085 7.045 -0.673 1.00 83.94 73 ASN A C 1
ATOM 582 O O . ASN A 1 73 ? 9.684 8.114 -0.735 1.00 83.94 73 ASN A O 1
ATOM 586 N N . THR A 1 74 ? 9.513 5.943 -1.267 1.00 86.06 74 THR A N 1
ATOM 587 C CA . THR A 1 74 ? 10.728 5.805 -2.067 1.00 86.06 74 THR A CA 1
ATOM 588 C C . THR A 1 74 ? 10.419 4.925 -3.273 1.00 86.06 74 THR A C 1
ATOM 590 O O . THR A 1 74 ? 9.432 4.195 -3.277 1.00 86.06 74 THR A O 1
ATOM 593 N N . SER A 1 75 ? 11.306 4.892 -4.265 1.00 85.25 75 SER A N 1
ATOM 594 C CA . SER A 1 75 ? 11.092 4.175 -5.529 1.00 85.25 75 SER A CA 1
ATOM 595 C C . SER A 1 75 ? 10.869 2.671 -5.364 1.00 85.25 75 SER A C 1
ATOM 597 O O . SER A 1 75 ? 10.305 2.021 -6.249 1.00 85.25 75 SER A O 1
ATOM 599 N N . ARG A 1 76 ? 11.300 2.117 -4.225 1.00 86.62 76 ARG A N 1
ATOM 600 C CA . ARG A 1 76 ? 11.191 0.695 -3.890 1.00 86.62 76 ARG A CA 1
ATOM 601 C C . ARG A 1 76 ? 10.282 0.402 -2.708 1.00 86.62 76 ARG A C 1
ATOM 603 O O . ARG A 1 76 ? 9.893 -0.750 -2.547 1.00 86.62 76 ARG A O 1
ATOM 610 N N . HIS A 1 77 ? 9.965 1.386 -1.878 1.00 87.94 77 HIS A N 1
ATOM 611 C CA . HIS A 1 77 ? 9.301 1.142 -0.607 1.00 87.94 77 HIS A CA 1
ATOM 612 C C . HIS A 1 77 ? 8.399 2.303 -0.207 1.00 87.94 77 HIS A C 1
ATOM 614 O O . HIS A 1 77 ? 8.835 3.454 -0.225 1.00 87.94 77 HIS A O 1
ATOM 620 N N . ALA A 1 78 ? 7.178 1.989 0.212 1.00 88.62 78 ALA A N 1
ATOM 621 C CA . ALA A 1 78 ? 6.253 2.942 0.798 1.00 88.62 78 ALA A CA 1
ATOM 622 C C . ALA A 1 78 ? 5.660 2.399 2.095 1.00 88.62 78 ALA A C 1
ATOM 624 O O . ALA A 1 78 ? 5.326 1.222 2.199 1.00 88.62 78 ALA A O 1
ATOM 625 N N . VAL A 1 79 ? 5.500 3.282 3.072 1.00 87.00 79 VAL A N 1
ATOM 626 C CA . VAL A 1 79 ? 4.821 3.002 4.333 1.00 87.00 79 VAL A CA 1
ATOM 627 C C . VAL A 1 79 ? 3.616 3.915 4.406 1.00 87.00 79 VAL A C 1
ATOM 629 O O . VAL A 1 79 ? 3.742 5.138 4.291 1.00 87.00 79 VAL A O 1
ATOM 632 N N . LEU A 1 80 ? 2.450 3.317 4.605 1.00 88.19 80 LEU A N 1
ATOM 633 C CA . LEU A 1 80 ? 1.213 4.036 4.841 1.00 88.19 80 LEU A CA 1
ATOM 634 C C . LEU A 1 80 ? 0.688 3.716 6.238 1.00 88.19 80 LEU A C 1
ATOM 636 O O . LEU A 1 80 ? 0.701 2.573 6.689 1.00 88.19 80 LEU A O 1
ATOM 640 N N . LYS A 1 81 ? 0.193 4.740 6.920 1.00 88.44 81 LYS A N 1
ATOM 641 C CA . LYS A 1 81 ? -0.683 4.583 8.074 1.00 88.44 81 LYS A CA 1
ATOM 642 C C . LYS A 1 81 ? -2.113 4.702 7.575 1.00 88.44 81 LYS A C 1
ATOM 644 O O . LYS A 1 81 ? -2.452 5.705 6.953 1.00 88.44 81 LYS A O 1
ATOM 649 N N . ARG A 1 82 ? -2.942 3.700 7.841 1.00 87.56 82 ARG A N 1
ATOM 650 C CA . ARG A 1 82 ? -4.356 3.682 7.465 1.00 87.56 82 ARG A CA 1
ATOM 651 C C . ARG A 1 82 ? -5.200 3.728 8.726 1.00 87.56 82 ARG A C 1
ATOM 653 O O . ARG A 1 82 ? -4.964 2.965 9.655 1.00 87.56 82 ARG A O 1
ATOM 660 N N . ILE A 1 83 ? -6.146 4.656 8.777 1.00 88.69 83 ILE A N 1
ATOM 661 C CA . ILE A 1 83 ? -7.112 4.809 9.864 1.00 88.69 83 ILE A CA 1
ATOM 662 C C . ILE A 1 83 ? -8.487 4.542 9.263 1.00 88.69 83 ILE A C 1
ATOM 664 O O . ILE A 1 83 ? -8.934 5.304 8.414 1.00 88.69 83 ILE A O 1
ATOM 668 N N . CYS A 1 84 ? -9.138 3.461 9.671 1.00 85.19 84 CYS A N 1
ATOM 669 C CA . CYS A 1 84 ? -10.427 3.027 9.142 1.00 85.19 84 CYS A CA 1
ATOM 670 C C . CYS A 1 84 ? -11.508 3.077 10.214 1.00 85.19 84 CYS A C 1
ATOM 672 O O . CYS A 1 84 ? -11.236 2.801 11.381 1.00 85.19 84 CYS A O 1
ATOM 674 N N . VAL A 1 85 ? -12.749 3.326 9.802 1.00 85.75 85 VAL A N 1
ATOM 675 C CA . VAL A 1 85 ? -13.933 3.062 10.627 1.00 85.75 85 VAL A CA 1
ATOM 676 C C . VAL A 1 85 ? -14.584 1.775 10.126 1.00 85.75 85 VAL A C 1
ATOM 678 O O . VAL A 1 85 ? -15.148 1.742 9.034 1.00 85.75 85 VAL A O 1
ATOM 681 N N . VAL A 1 86 ? -14.496 0.703 10.915 1.00 77.75 86 VAL A N 1
ATOM 682 C CA . VAL A 1 86 ? -15.080 -0.609 10.591 1.00 77.75 86 VAL A CA 1
ATOM 683 C C . VAL A 1 86 ? -16.135 -0.930 11.641 1.00 77.75 86 VAL A C 1
ATOM 685 O O . VAL A 1 86 ? -15.816 -1.002 12.824 1.00 77.75 86 VAL A O 1
ATOM 688 N N . ASN A 1 87 ? -17.396 -1.086 11.226 1.00 81.88 87 ASN A N 1
ATOM 689 C CA . ASN A 1 87 ? -18.532 -1.346 12.125 1.00 81.88 87 ASN A CA 1
ATOM 690 C C . ASN A 1 87 ? -18.610 -0.362 13.314 1.00 81.88 87 ASN A C 1
ATOM 692 O O . ASN A 1 87 ? -18.830 -0.759 14.454 1.00 81.88 87 ASN A O 1
ATOM 696 N N . GLY A 1 88 ? -18.362 0.929 13.056 1.00 83.12 88 GLY A N 1
ATOM 697 C CA . GLY A 1 88 ? -18.371 1.984 14.079 1.00 83.12 88 GLY A CA 1
ATOM 698 C C . GLY A 1 88 ? -17.119 2.049 14.965 1.00 83.12 88 GLY A C 1
ATOM 699 O O . GLY A 1 88 ? -17.016 2.943 15.801 1.00 83.12 88 GLY A O 1
ATOM 700 N N . VAL A 1 89 ? -16.145 1.153 14.777 1.00 82.81 89 VAL A N 1
ATOM 701 C CA . VAL A 1 89 ? -14.881 1.150 15.523 1.00 82.81 89 VAL A CA 1
ATOM 702 C C . VAL A 1 89 ? -13.774 1.779 14.683 1.00 82.81 89 VAL A C 1
ATOM 704 O O . VAL A 1 89 ? -13.378 1.244 13.645 1.00 82.81 89 VAL A O 1
ATOM 707 N N . THR A 1 90 ? -13.229 2.899 15.161 1.00 87.19 90 THR A N 1
ATOM 708 C CA . THR A 1 90 ? -12.022 3.502 14.584 1.00 87.19 90 THR A CA 1
ATOM 709 C C . THR A 1 90 ? -10.805 2.654 14.932 1.00 87.19 90 THR A C 1
ATOM 711 O O . THR A 1 90 ? -10.490 2.455 16.107 1.00 87.19 90 THR A O 1
ATOM 714 N N . SER A 1 91 ? -10.110 2.181 13.903 1.00 86.44 91 SER A N 1
ATOM 715 C CA . SER A 1 91 ? -8.907 1.364 14.024 1.00 86.44 91 SER A CA 1
ATOM 716 C C . SER A 1 91 ? -7.789 1.905 13.139 1.00 86.44 91 SER A C 1
ATOM 718 O O . SER A 1 91 ? -8.052 2.531 12.114 1.00 86.44 91 SER A O 1
ATOM 720 N N . SER A 1 92 ? -6.537 1.661 13.517 1.00 87.69 92 SER A N 1
ATOM 721 C CA . SER A 1 92 ? -5.368 2.047 12.728 1.00 87.69 92 SER A CA 1
ATOM 722 C C . SER A 1 92 ? -4.449 0.870 12.442 1.00 87.69 92 SER A C 1
ATOM 724 O O . SER A 1 92 ? -4.180 0.074 13.342 1.00 87.69 92 SER A O 1
ATOM 726 N N . GLU A 1 93 ? -3.932 0.802 11.221 1.00 86.81 93 GLU A N 1
ATOM 727 C CA . GLU A 1 93 ? -2.924 -0.160 10.777 1.00 86.81 93 GLU A CA 1
ATOM 728 C C . GLU A 1 93 ? -1.773 0.553 10.059 1.00 86.81 93 GLU A C 1
ATOM 730 O O . GLU A 1 93 ? -1.909 1.679 9.569 1.00 86.81 93 GLU A O 1
ATOM 735 N N . ILE A 1 94 ? -0.625 -0.117 10.002 1.00 89.00 94 ILE A N 1
ATOM 736 C CA . ILE A 1 94 ? 0.503 0.281 9.160 1.00 89.00 94 ILE A CA 1
ATOM 737 C C . ILE A 1 94 ? 0.599 -0.733 8.029 1.00 89.00 94 ILE A C 1
ATOM 739 O O . ILE A 1 94 ? 0.641 -1.935 8.291 1.00 89.00 94 ILE A O 1
ATOM 743 N N . VAL A 1 95 ? 0.659 -0.256 6.790 1.00 88.38 95 VAL A N 1
ATOM 744 C CA . VAL A 1 95 ? 0.901 -1.096 5.619 1.00 88.38 95 VAL A CA 1
ATOM 745 C C . VAL A 1 95 ? 2.219 -0.690 4.976 1.00 88.38 95 VAL A C 1
ATOM 747 O O . VAL A 1 95 ? 2.445 0.466 4.627 1.00 88.38 95 VAL A O 1
ATOM 750 N N . GLU A 1 96 ? 3.100 -1.664 4.828 1.00 91.19 96 GLU A N 1
ATOM 751 C CA . GLU A 1 96 ? 4.359 -1.553 4.112 1.00 91.19 96 GLU A CA 1
ATOM 752 C C . GLU A 1 96 ? 4.200 -2.164 2.727 1.00 91.19 96 GLU A C 1
ATOM 754 O O . GLU A 1 96 ? 3.764 -3.306 2.581 1.00 91.19 96 GLU A O 1
ATOM 759 N N . LEU A 1 97 ? 4.575 -1.403 1.709 1.00 91.06 97 LEU A N 1
ATOM 760 C CA . LEU A 1 97 ? 4.595 -1.817 0.319 1.00 91.06 97 LEU A CA 1
ATOM 761 C C . LEU A 1 97 ? 6.040 -1.831 -0.154 1.00 91.06 97 LEU A C 1
ATOM 763 O O . LEU A 1 97 ? 6.733 -0.819 -0.079 1.00 91.06 97 LEU A O 1
ATOM 767 N N . THR A 1 98 ? 6.479 -2.960 -0.692 1.00 92.56 98 THR A N 1
ATOM 768 C CA . THR A 1 98 ? 7.808 -3.110 -1.282 1.00 92.56 98 THR A CA 1
ATOM 769 C C . THR A 1 98 ? 7.662 -3.509 -2.741 1.00 92.56 98 THR A C 1
ATOM 771 O O . THR A 1 98 ? 7.116 -4.567 -3.066 1.00 92.56 98 THR A O 1
ATOM 774 N N . ARG A 1 99 ? 8.149 -2.654 -3.642 1.00 91.69 99 ARG A N 1
ATOM 775 C CA . ARG A 1 99 ? 8.157 -2.918 -5.079 1.00 91.69 99 ARG A CA 1
ATOM 776 C C . ARG A 1 99 ? 9.157 -4.028 -5.374 1.00 91.69 99 ARG A C 1
ATOM 778 O O . ARG A 1 99 ? 10.357 -3.854 -5.188 1.00 91.69 99 ARG A O 1
ATOM 785 N N . MET A 1 100 ? 8.653 -5.149 -5.878 1.00 90.62 100 MET A N 1
ATOM 786 C CA . MET A 1 100 ? 9.486 -6.252 -6.362 1.00 90.62 100 MET A CA 1
ATOM 787 C C . MET A 1 100 ? 9.852 -6.016 -7.828 1.00 90.62 100 MET A C 1
ATOM 789 O O . MET A 1 100 ? 10.995 -6.194 -8.233 1.00 90.62 100 MET A O 1
ATOM 793 N N . ASN A 1 101 ? 8.865 -5.594 -8.621 1.00 91.88 101 ASN A N 1
ATOM 794 C CA . ASN A 1 101 ? 9.031 -5.078 -9.975 1.00 91.88 101 ASN A CA 1
ATOM 795 C C . ASN A 1 101 ? 7.802 -4.232 -10.357 1.00 91.88 101 ASN A C 1
ATOM 797 O O . ASN A 1 101 ? 6.976 -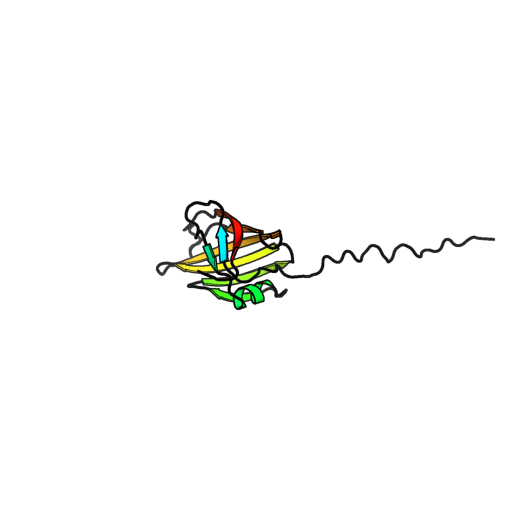3.896 -9.516 1.00 91.88 101 ASN A O 1
ATOM 801 N N . GLU A 1 102 ? 7.675 -3.852 -11.623 1.00 89.75 102 GLU A N 1
ATOM 802 C CA . GLU A 1 102 ? 6.569 -3.022 -12.113 1.00 89.75 102 GLU A CA 1
ATOM 803 C C . GLU A 1 102 ? 5.163 -3.643 -12.051 1.00 89.75 102 GLU A C 1
ATOM 805 O O . GLU A 1 102 ? 4.191 -2.898 -12.117 1.00 89.75 102 GLU A O 1
ATOM 810 N N . ASN A 1 103 ? 5.047 -4.965 -11.907 1.00 93.25 103 ASN A N 1
ATOM 811 C CA . ASN A 1 103 ? 3.774 -5.694 -11.887 1.00 93.25 103 ASN A CA 1
ATOM 812 C C . ASN A 1 103 ? 3.607 -6.510 -10.591 1.00 93.25 103 ASN A C 1
ATOM 814 O O . ASN A 1 103 ? 2.685 -7.319 -10.481 1.00 93.25 103 ASN A O 1
ATOM 818 N N . LYS A 1 104 ? 4.52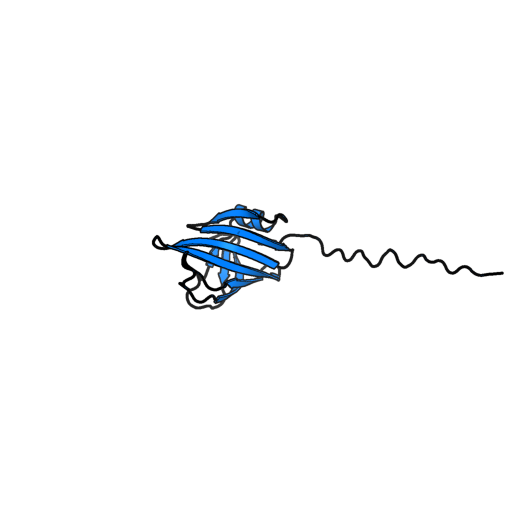7 -6.359 -9.626 1.00 92.81 104 LYS A N 1
ATOM 819 C CA . LYS A 1 104 ? 4.559 -7.125 -8.375 1.00 92.81 104 LYS A CA 1
ATOM 820 C C . LYS A 1 104 ? 4.963 -6.245 -7.198 1.00 92.81 104 LYS A C 1
ATOM 822 O O . LYS A 1 104 ? 6.047 -5.658 -7.194 1.00 92.81 104 LYS A O 1
ATOM 827 N N . ILE A 1 105 ? 4.128 -6.239 -6.166 1.00 92.00 105 ILE A N 1
ATOM 828 C CA . ILE A 1 105 ? 4.357 -5.527 -4.907 1.00 92.00 105 ILE A CA 1
ATOM 829 C C . ILE A 1 105 ? 4.153 -6.515 -3.766 1.00 92.00 105 ILE A C 1
ATOM 831 O O . ILE A 1 105 ? 3.151 -7.220 -3.723 1.00 92.00 105 ILE A O 1
ATOM 835 N N . TYR A 1 106 ? 5.097 -6.581 -2.838 1.00 90.75 106 TYR A N 1
ATOM 836 C CA . TYR A 1 106 ? 4.880 -7.284 -1.583 1.00 90.75 106 TYR A CA 1
ATOM 837 C C . TYR A 1 106 ? 4.267 -6.314 -0.576 1.00 90.75 106 TYR A C 1
ATOM 839 O O . TYR A 1 106 ? 4.823 -5.242 -0.341 1.00 90.75 106 TYR A O 1
ATOM 847 N N . ALA A 1 107 ? 3.120 -6.681 -0.013 1.00 89.56 107 ALA A N 1
ATOM 848 C CA . ALA A 1 107 ? 2.423 -5.905 0.998 1.00 89.56 107 ALA A CA 1
ATOM 849 C C . ALA A 1 107 ? 2.517 -6.612 2.349 1.00 89.56 107 ALA A C 1
ATOM 851 O O . ALA A 1 107 ? 2.296 -7.821 2.443 1.00 89.56 107 ALA A O 1
ATOM 852 N N . ARG A 1 108 ? 2.807 -5.855 3.404 1.00 89.00 108 ARG A N 1
ATOM 853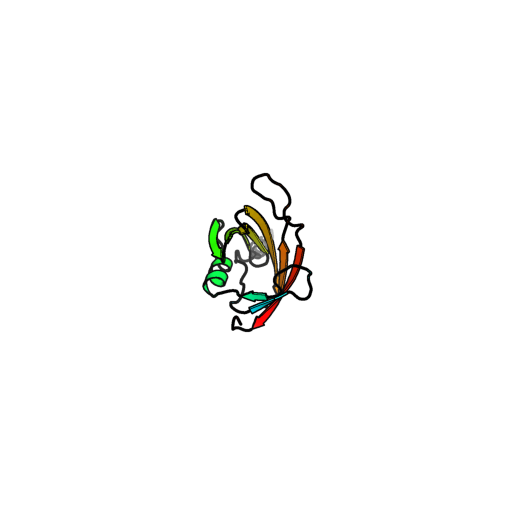 C CA . ARG A 1 108 ? 2.762 -6.317 4.790 1.00 89.00 108 ARG A CA 1
ATOM 854 C C . ARG A 1 108 ? 1.908 -5.359 5.600 1.00 89.00 108 ARG A C 1
ATOM 856 O O . ARG A 1 108 ? 2.189 -4.170 5.648 1.00 89.00 108 ARG A O 1
ATOM 863 N N . VAL A 1 109 ? 0.883 -5.893 6.239 1.00 86.69 109 VAL A N 1
ATOM 864 C CA . VAL A 1 109 ? -0.010 -5.172 7.137 1.00 86.69 109 VAL A CA 1
ATOM 865 C C . VAL A 1 109 ? 0.333 -5.564 8.560 1.00 86.69 109 VAL A C 1
ATOM 867 O O . VAL A 1 109 ? 0.336 -6.745 8.907 1.00 86.69 109 VAL A O 1
ATOM 870 N N . HIS A 1 110 ? 0.644 -4.570 9.376 1.00 85.19 110 HIS A N 1
ATOM 871 C CA . HIS A 1 110 ? 0.871 -4.742 10.804 1.00 85.19 110 HIS A CA 1
ATOM 872 C C . HIS A 1 110 ? -0.460 -4.829 11.555 1.00 85.19 110 HIS A C 1
ATOM 874 O O . HIS A 1 110 ? -1.507 -4.474 11.023 1.00 85.19 110 HIS A O 1
ATOM 880 N N . THR A 1 111 ? -0.425 -5.315 12.795 1.00 77.94 111 THR A N 1
ATOM 881 C CA . THR A 1 111 ? -1.608 -5.479 13.655 1.00 77.94 111 THR A CA 1
ATOM 882 C C . THR A 1 111 ? -2.506 -4.240 13.652 1.00 77.94 111 THR A C 1
ATOM 884 O O . THR A 1 111 ? -2.052 -3.140 13.971 1.00 77.94 111 THR A O 1
ATOM 887 N N . LEU A 1 112 ? -3.788 -4.445 13.341 1.00 79.88 112 LEU A N 1
ATOM 888 C CA . LEU A 1 112 ? -4.816 -3.413 13.419 1.00 79.88 112 LEU A CA 1
ATOM 889 C C . LEU A 1 112 ? -5.179 -3.204 14.892 1.00 79.88 112 LEU A C 1
ATOM 891 O O . LEU A 1 112 ? -5.493 -4.164 15.604 1.00 79.88 112 LEU A O 1
ATOM 895 N N . GLN A 1 113 ? -5.125 -1.958 15.352 1.00 83.12 113 GLN A N 1
ATOM 896 C CA . GLN A 1 113 ? -5.438 -1.599 16.734 1.00 83.12 113 GLN A CA 1
ATOM 897 C C . GLN A 1 113 ? -6.599 -0.611 16.797 1.00 83.12 113 GLN A C 1
ATOM 899 O O . GLN A 1 113 ? -6.640 0.331 16.007 1.00 83.12 113 GLN A O 1
ATOM 904 N N . ASP A 1 114 ? -7.516 -0.797 17.750 1.00 83.50 114 ASP A N 1
ATOM 905 C CA . ASP A 1 114 ? -8.540 0.203 18.071 1.00 83.50 114 ASP A CA 1
ATOM 906 C C . ASP A 1 114 ? -7.939 1.416 18.813 1.00 83.50 114 ASP A C 1
ATOM 908 O O . ASP A 1 114 ? -6.765 1.432 19.198 1.00 83.50 114 ASP A O 1
ATOM 912 N N . ILE A 1 115 ? -8.753 2.443 19.074 1.00 82.06 115 ILE A N 1
ATOM 913 C CA . ILE A 1 115 ? -8.333 3.639 19.832 1.00 82.06 115 ILE A CA 1
ATOM 914 C C . ILE A 1 115 ? -7.812 3.336 21.251 1.00 82.06 115 ILE A C 1
ATOM 916 O O . ILE A 1 115 ? -7.102 4.154 21.834 1.00 82.06 115 ILE A O 1
ATOM 920 N N . LYS A 1 116 ? -8.149 2.169 21.816 1.00 85.00 116 LYS A N 1
ATOM 921 C CA . LYS A 1 116 ? -7.686 1.687 23.126 1.00 85.00 116 LYS A CA 1
ATOM 922 C C . LYS A 1 116 ? -6.445 0.792 23.000 1.00 85.00 116 LYS A C 1
ATOM 924 O O . LYS A 1 116 ? -6.072 0.138 23.970 1.00 85.00 116 LYS A O 1
ATOM 929 N N . LYS A 1 117 ? -5.804 0.764 21.824 1.00 80.31 117 LYS A N 1
ATOM 930 C CA . LYS A 1 117 ? -4.645 -0.076 21.476 1.00 80.31 117 LYS A CA 1
ATOM 931 C C . LYS A 1 117 ? -4.920 -1.582 21.555 1.00 80.31 117 LYS A C 1
ATOM 933 O O . LYS A 1 117 ? -3.985 -2.377 21.645 1.00 80.31 117 LYS A O 1
ATOM 938 N N . ARG A 1 118 ? -6.188 -2.006 21.512 1.00 83.81 118 ARG A N 1
ATOM 939 C CA . ARG A 1 118 ? -6.550 -3.428 21.488 1.00 83.81 118 ARG A CA 1
ATOM 940 C C . ARG A 1 118 ? -6.423 -3.954 20.068 1.00 83.81 118 ARG A C 1
ATOM 942 O O . ARG A 1 118 ? -6.936 -3.347 19.133 1.00 83.81 118 ARG A O 1
ATOM 949 N N . SER A 1 119 ? -5.750 -5.091 19.922 1.00 79.62 119 SER A N 1
ATOM 950 C CA . SER A 1 119 ? -5.614 -5.783 18.640 1.00 79.62 119 SER A CA 1
ATOM 951 C C . SER A 1 119 ? -6.982 -6.269 18.159 1.00 79.62 119 SER A C 1
ATOM 953 O O . SER A 1 119 ? -7.552 -7.173 18.766 1.00 79.62 119 SER A O 1
ATOM 955 N N . THR A 1 120 ? -7.485 -5.719 17.058 1.00 74.38 120 THR A N 1
ATOM 956 C CA . THR A 1 120 ? -8.736 -6.161 16.415 1.00 74.38 120 THR A CA 1
ATOM 957 C C . THR A 1 120 ? -8.487 -7.158 15.287 1.00 74.38 120 THR A C 1
ATOM 959 O O . THR A 1 120 ? -9.373 -7.934 14.943 1.00 74.38 120 THR A O 1
ATOM 962 N N . TYR A 1 121 ? -7.266 -7.188 14.747 1.00 73.00 121 TYR A N 1
ATOM 963 C CA . TYR A 1 121 ? -6.850 -8.121 13.706 1.00 73.00 121 TYR A CA 1
ATOM 964 C C . TYR A 1 121 ? -5.338 -8.368 13.780 1.00 73.00 121 TYR A C 1
ATOM 966 O O . TYR A 1 121 ? -4.549 -7.427 13.900 1.00 73.00 121 TYR A O 1
ATOM 974 N N . ARG A 1 122 ? -4.923 -9.641 13.702 1.00 72.88 122 ARG A N 1
ATOM 975 C CA . ARG A 1 122 ? -3.506 -10.005 13.565 1.00 72.88 122 ARG A CA 1
ATOM 976 C C . ARG A 1 122 ? -3.098 -9.742 12.121 1.00 72.88 122 ARG A C 1
ATOM 978 O O . ARG A 1 122 ? -3.692 -10.322 11.224 1.00 72.88 122 ARG A O 1
ATOM 985 N N . GLY A 1 123 ? -2.112 -8.865 11.931 1.00 76.81 123 GLY A N 1
ATOM 986 C CA . GLY A 1 123 ? -1.607 -8.452 10.621 1.00 76.81 123 GLY A CA 1
ATOM 987 C C . GLY A 1 123 ? -1.264 -9.614 9.675 1.00 76.81 123 GLY A C 1
ATOM 988 O O . GLY A 1 123 ? -1.179 -10.774 10.074 1.00 76.81 123 GLY A O 1
ATOM 989 N N . GLY A 1 124 ? -1.042 -9.303 8.401 1.00 82.56 124 GLY A N 1
ATOM 990 C CA . GLY A 1 124 ? -0.770 -10.296 7.361 1.00 82.56 124 GLY A CA 1
ATOM 991 C C . GLY A 1 124 ? 0.234 -9.798 6.333 1.00 82.56 124 GLY A C 1
ATOM 992 O O . GLY A 1 124 ? 0.648 -8.643 6.350 1.00 82.56 124 GLY A O 1
ATOM 993 N N . SER A 1 125 ? 0.645 -10.666 5.415 1.00 86.12 125 SER A N 1
ATOM 994 C CA . SER A 1 125 ? 1.484 -10.252 4.291 1.00 86.12 125 SER A CA 1
ATOM 995 C C . SER A 1 125 ? 1.196 -11.079 3.052 1.00 86.12 125 SER A C 1
ATOM 997 O O . SER A 1 125 ? 0.819 -12.241 3.180 1.00 86.12 125 SER A O 1
ATOM 999 N N . GLY A 1 126 ? 1.386 -10.498 1.871 1.00 86.75 126 GLY A N 1
ATOM 1000 C CA . GLY A 1 126 ? 1.099 -11.174 0.614 1.00 86.75 126 GLY A CA 1
ATOM 1001 C C . GLY A 1 126 ? 1.675 -10.461 -0.602 1.00 86.75 126 GLY A C 1
ATOM 1002 O O . GLY A 1 126 ? 2.043 -9.287 -0.560 1.00 86.75 126 GLY A O 1
ATOM 1003 N N . LEU A 1 127 ? 1.764 -11.204 -1.704 1.00 89.19 127 LEU A N 1
ATOM 1004 C CA . LEU A 1 127 ? 2.228 -10.689 -2.987 1.00 89.19 127 LEU A CA 1
ATOM 1005 C C . LEU A 1 127 ? 1.035 -10.201 -3.815 1.00 89.19 127 LEU A C 1
ATOM 1007 O O . LEU A 1 127 ? 0.229 -11.011 -4.271 1.00 89.19 127 LEU A O 1
ATOM 1011 N N . LEU A 1 128 ? 0.978 -8.895 -4.057 1.00 90.00 128 LEU A N 1
ATOM 1012 C CA . LEU A 1 128 ? 0.079 -8.256 -5.010 1.00 90.00 128 LEU A CA 1
ATOM 1013 C C . LEU A 1 128 ? 0.671 -8.342 -6.419 1.00 90.00 128 LEU A C 1
ATOM 1015 O O . LEU A 1 128 ? 1.840 -8.010 -6.639 1.00 90.00 128 LEU A O 1
ATOM 1019 N N . ARG A 1 129 ? -0.140 -8.776 -7.380 1.00 92.69 129 ARG A N 1
ATOM 1020 C CA . ARG A 1 129 ? 0.209 -8.897 -8.795 1.00 92.69 129 ARG A CA 1
ATOM 1021 C C . ARG A 1 129 ? -0.745 -8.057 -9.622 1.00 92.69 129 ARG A C 1
ATOM 1023 O O . ARG A 1 129 ? -1.953 -8.187 -9.475 1.00 92.69 129 ARG A O 1
ATOM 1030 N N . TYR A 1 130 ? -0.207 -7.236 -10.507 1.00 92.88 130 TYR A N 1
ATOM 1031 C CA . TYR A 1 130 ? -1.009 -6.505 -11.475 1.00 92.88 130 TYR A CA 1
ATOM 1032 C C . TYR A 1 130 ? -1.659 -7.477 -12.464 1.00 92.88 130 TYR A C 1
ATOM 1034 O O . TYR A 1 130 ? -0.956 -8.296 -13.063 1.00 92.88 130 TYR A O 1
ATOM 1042 N N . THR A 1 131 ? -2.977 -7.399 -12.633 1.00 91.94 131 THR A N 1
ATOM 1043 C CA . THR A 1 131 ? -3.733 -8.309 -13.510 1.00 91.94 131 THR A CA 1
ATOM 1044 C C . THR A 1 131 ? -4.388 -7.608 -14.687 1.00 91.94 131 THR A C 1
ATOM 1046 O O . THR A 1 131 ? -4.487 -8.202 -15.757 1.00 91.94 131 THR A O 1
ATOM 1049 N N . SER A 1 132 ? -4.836 -6.363 -14.528 1.00 92.12 132 SER A N 1
ATOM 1050 C CA . SER A 1 132 ? -5.602 -5.673 -15.568 1.00 92.12 132 SER A CA 1
ATOM 1051 C C . SER A 1 132 ? -5.514 -4.158 -15.433 1.00 92.12 132 SER A C 1
ATOM 1053 O O . SER A 1 132 ? -5.422 -3.626 -14.334 1.00 92.12 132 SER A O 1
ATOM 1055 N N . LYS A 1 133 ? -5.630 -3.444 -16.558 1.00 91.94 133 LYS A N 1
ATOM 1056 C CA . LYS A 1 133 ? -5.815 -1.978 -16.590 1.00 91.94 133 LYS A CA 1
ATOM 1057 C C . LYS A 1 133 ? -7.197 -1.537 -16.111 1.00 91.94 133 LYS A C 1
ATOM 1059 O O . LYS A 1 133 ? -7.379 -0.371 -15.782 1.00 91.94 133 LYS A O 1
ATOM 1064 N N . LYS A 1 134 ? -8.171 -2.446 -16.111 1.00 90.00 134 LYS A N 1
ATOM 1065 C CA . LYS A 1 134 ? -9.547 -2.189 -15.680 1.00 90.00 134 LYS A CA 1
ATOM 1066 C C . LYS A 1 134 ? -9.727 -2.723 -14.267 1.00 90.00 134 LYS A C 1
ATOM 1068 O O . LYS A 1 134 ? -9.321 -3.852 -14.007 1.00 90.00 134 LYS A O 1
ATOM 1073 N N . CYS A 1 135 ? -10.352 -1.935 -13.402 1.00 83.94 135 CYS A N 1
ATOM 1074 C CA . CYS A 1 135 ? -10.908 -2.451 -12.159 1.00 83.94 135 CYS A CA 1
ATOM 1075 C C . CYS A 1 135 ? -12.252 -3.107 -12.474 1.00 83.94 135 CYS A C 1
ATOM 1077 O O . CYS A 1 135 ? -13.092 -2.464 -13.107 1.00 83.94 135 CYS A O 1
ATOM 1079 N N . SER A 1 136 ? -12.405 -4.380 -12.107 1.00 67.31 136 SER A N 1
ATOM 1080 C CA . SER A 1 136 ? -13.623 -5.169 -12.324 1.00 67.31 136 SER A CA 1
ATOM 1081 C C . SER A 1 136 ? -14.301 -5.557 -11.023 1.00 67.31 136 SER A C 1
ATOM 1083 O O . SER A 1 136 ? -13.574 -5.745 -10.021 1.00 67.31 136 SER A O 1
#

pLDDT: mean 77.23, std 15.68, range [42.91, 93.25]

Sequence (136 aa):
MRKKIPALLVFLSLLVLNTAGAIDIKPGEWTMGQTGSFQQKLCVTPEISKVFSQFYKNNKYKHDNCENYLTNNTSRHAVLKRICVVNGVTSSEIVELTRMNENKIYARVHTLQDIKKRSTYRGGSGLLRYTSKKCS

Organism: NCBI:txid1510574

Foldseek 3Di:
DDDDDDPPPDPPPPPPPQPLWFAQAAFAKKAWDDDPPDDRIDGQHPVNRVQRRDSDFFDWDDDDQWIKGWHHTGNFKTKIWIWGQDPNFTKIWIKIWGDPDRFKIKIWICFIATPVRDGPDHIDITIIGHDDNHYD

Secondary structure (DSSP, 8-state):
--------SSSSS--------PPP--SEEEEEES-SSS-SEEEE-HHHHHHHT---TT-EEEETTEEEEEEEE-SSEEEEEEEEEETTEEEEEEEEEEEEETTEEEEEEPPEEETT--EEE--EEEEEEEEESS--